Protein AF-A0A7K4NDI4-F1 (afdb_monomer_lite)

pLDDT: mean 96.0, std 3.85, range [74.81, 98.75]

Radius of gyration: 11.44 Å; chains: 1; bounding box: 26×26×28 Å

Organism: NCBI:txid2511932

Secondary structure (DSSP, 8-state):
-EEEEEEETTTTEEEEEEEETTTTEEEEES--S-HHHHHHHHHHTT-EEEEEE-SS--SS--

Structure (mmCIF, N/CA/C/O backbone):
data_AF-A0A7K4NDI4-F1
#
_entry.id   AF-A0A7K4NDI4-F1
#
loop_
_atom_site.group_PDB
_atom_site.id
_atom_site.type_symbol
_atom_site.label_atom_id
_atom_site.label_alt_id
_atom_site.label_comp_id
_atom_site.label_asym_id
_atom_site.label_entity_id
_atom_site.label_seq_id
_atom_site.pdbx_PDB_ins_code
_atom_site.Cartn_x
_atom_site.Cartn_y
_atom_site.Cartn_z
_atom_site.occupancy
_atom_site.B_iso_or_equiv
_atom_site.auth_seq_id
_atom_site.auth_comp_id
_atom_site.auth_asym_id
_atom_site.auth_atom_id
_atom_site.pdbx_PDB_model_num
ATOM 1 N N . MET A 1 1 ? -16.846 1.755 2.386 1.00 94.31 1 MET A N 1
ATOM 2 C CA . MET A 1 1 ? -15.681 1.163 1.702 1.00 94.31 1 MET A CA 1
ATOM 3 C C . MET A 1 1 ? -15.236 2.121 0.622 1.00 94.31 1 MET A C 1
ATOM 5 O O . MET A 1 1 ? -16.015 2.395 -0.287 1.00 94.31 1 MET A O 1
ATOM 9 N N . LYS A 1 2 ? -13.990 2.581 0.701 1.00 98.19 2 LYS A N 1
ATOM 10 C CA . LYS A 1 2 ? -13.390 3.488 -0.278 1.00 98.19 2 LYS A CA 1
ATOM 11 C C . LYS A 1 2 ? -12.162 2.836 -0.903 1.00 98.19 2 LYS A C 1
ATOM 13 O O . LYS A 1 2 ? -11.443 2.099 -0.235 1.00 98.19 2 LYS A O 1
ATOM 18 N N . VAL A 1 3 ? -11.955 3.068 -2.197 1.00 98.44 3 VAL A N 1
ATOM 19 C CA . VAL A 1 3 ? -10.834 2.496 -2.952 1.00 98.44 3 VAL A CA 1
ATOM 20 C C . VAL A 1 3 ? -10.025 3.625 -3.563 1.00 98.44 3 VAL A C 1
ATOM 22 O O . VAL A 1 3 ? -10.558 4.449 -4.306 1.00 98.44 3 VAL A O 1
ATOM 25 N N . TYR A 1 4 ? -8.734 3.627 -3.269 1.00 98.06 4 TYR A N 1
ATOM 26 C CA . TYR A 1 4 ? -7.745 4.490 -3.889 1.00 98.06 4 TYR A CA 1
ATOM 27 C C . TYR A 1 4 ? -6.956 3.635 -4.875 1.00 98.06 4 TYR A C 1
ATOM 29 O O . TYR A 1 4 ? -6.322 2.665 -4.469 1.00 98.06 4 TYR A O 1
ATOM 37 N N . GLN A 1 5 ? -7.021 3.966 -6.162 1.00 97.88 5 GLN A N 1
ATOM 38 C CA . GLN A 1 5 ? -6.221 3.330 -7.207 1.00 97.88 5 GLN A CA 1
ATOM 39 C C . GLN A 1 5 ? -5.099 4.289 -7.597 1.00 97.88 5 GLN A C 1
ATOM 41 O O . GLN A 1 5 ? -5.366 5.431 -7.975 1.00 97.88 5 GLN A O 1
ATOM 46 N N . ILE A 1 6 ? -3.855 3.825 -7.512 1.00 97.44 6 ILE A N 1
ATOM 47 C CA . ILE A 1 6 ? -2.670 4.635 -7.778 1.00 97.44 6 ILE A CA 1
ATOM 48 C C . ILE A 1 6 ? -1.913 4.015 -8.954 1.00 97.44 6 ILE A C 1
ATOM 50 O O . ILE A 1 6 ? -1.437 2.890 -8.814 1.00 97.44 6 ILE A O 1
ATOM 54 N N . PRO A 1 7 ? -1.800 4.695 -10.112 1.00 96.44 7 PRO A N 1
ATOM 55 C CA . PRO A 1 7 ? -0.911 4.248 -11.176 1.00 96.44 7 PRO A CA 1
ATOM 56 C C . PRO A 1 7 ? 0.539 4.371 -10.713 1.00 96.44 7 PRO A C 1
ATOM 58 O O . PRO A 1 7 ? 0.943 5.422 -10.198 1.00 96.44 7 PRO A O 1
ATOM 61 N N . VAL A 1 8 ? 1.310 3.311 -10.926 1.00 94.56 8 VAL A N 1
ATOM 62 C CA . VAL A 1 8 ? 2.680 3.191 -10.432 1.00 94.56 8 VAL A CA 1
ATOM 63 C C . VAL A 1 8 ? 3.618 2.656 -11.502 1.00 94.56 8 VAL A C 1
ATOM 65 O O . VAL A 1 8 ? 3.258 1.804 -12.320 1.00 94.56 8 VAL A O 1
ATOM 68 N N . GLY A 1 9 ? 4.843 3.176 -11.480 1.00 92.50 9 GLY A N 1
ATOM 69 C CA . GLY A 1 9 ? 5.911 2.727 -12.360 1.00 92.50 9 GLY A CA 1
ATOM 70 C C . GLY A 1 9 ? 5.618 2.912 -13.860 1.00 92.50 9 GLY A C 1
ATOM 71 O O . GLY A 1 9 ? 4.620 3.511 -14.270 1.00 92.50 9 GLY A O 1
ATOM 72 N N . PRO A 1 10 ? 6.518 2.419 -14.726 1.00 91.50 10 PRO A N 1
ATOM 73 C CA . PRO A 1 10 ? 6.404 2.598 -16.172 1.00 91.50 10 PRO A CA 1
ATOM 74 C C . PRO A 1 10 ? 5.541 1.529 -16.863 1.00 91.50 10 PRO A C 1
ATOM 76 O O . PRO A 1 10 ? 5.217 1.683 -18.038 1.00 91.50 10 PRO A O 1
ATOM 79 N N . MET A 1 11 ? 5.177 0.448 -16.165 1.00 91.88 11 MET A N 1
ATOM 80 C CA . MET A 1 11 ? 4.567 -0.753 -16.758 1.00 91.88 11 MET A CA 1
ATOM 81 C C . MET A 1 11 ? 3.036 -0.775 -16.694 1.00 91.88 11 MET A C 1
ATOM 83 O O . MET A 1 11 ? 2.422 -1.821 -16.856 1.00 91.88 11 MET A O 1
ATOM 87 N N . GLN A 1 12 ? 2.410 0.394 -16.517 1.00 90.94 12 GLN A N 1
ATOM 88 C CA . GLN A 1 12 ? 0.951 0.538 -16.412 1.00 90.94 12 GLN A CA 1
ATOM 89 C C . GLN A 1 12 ? 0.340 -0.279 -15.258 1.00 90.94 12 GLN A C 1
ATOM 91 O O . GLN A 1 12 ? -0.809 -0.717 -15.342 1.00 90.94 12 GLN A O 1
ATOM 96 N N . ASN A 1 13 ? 1.101 -0.453 -14.177 1.00 93.88 13 ASN A N 1
ATOM 97 C CA . ASN A 1 13 ? 0.650 -1.139 -12.976 1.00 93.88 13 ASN A CA 1
ATOM 98 C C . ASN A 1 13 ? -0.131 -0.203 -12.056 1.00 93.88 13 ASN A C 1
ATOM 100 O O . ASN A 1 13 ? -0.061 1.026 -12.162 1.00 93.88 13 ASN A O 1
ATOM 104 N N . PHE A 1 14 ? -0.871 -0.810 -11.132 1.00 96.94 14 PHE A N 1
ATOM 105 C CA . PHE A 1 14 ? -1.608 -0.100 -10.102 1.00 96.94 14 PHE A CA 1
ATOM 106 C C . PHE A 1 14 ? -1.361 -0.720 -8.736 1.00 96.94 14 PHE A C 1
ATOM 108 O O . PHE A 1 14 ? -1.520 -1.928 -8.572 1.00 96.94 14 PHE A O 1
ATOM 115 N N . SER A 1 15 ? -1.096 0.135 -7.756 1.00 97.62 15 SER A N 1
ATOM 116 C CA . SER A 1 15 ? -1.270 -0.201 -6.348 1.00 97.62 15 SER A CA 1
ATOM 117 C C . SER A 1 15 ? -2.631 0.290 -5.872 1.00 97.62 15 SER A C 1
ATOM 119 O O . SER A 1 15 ? -3.175 1.273 -6.391 1.00 97.62 15 SER A O 1
ATOM 121 N N . TYR A 1 16 ? -3.175 -0.370 -4.854 1.00 98.44 16 TYR A N 1
ATOM 122 C CA . TYR A 1 16 ? -4.466 -0.000 -4.287 1.00 98.44 16 TYR A CA 1
ATOM 123 C C . TYR A 1 16 ? -4.397 0.149 -2.780 1.00 98.44 16 TYR A C 1
ATOM 125 O O . TYR A 1 16 ? -3.689 -0.587 -2.096 1.00 98.44 16 TYR A O 1
ATOM 133 N N . ILE A 1 17 ? -5.210 1.063 -2.262 1.00 98.56 17 ILE A N 1
ATOM 134 C CA . ILE A 1 17 ? -5.550 1.128 -0.846 1.00 98.56 17 ILE A CA 1
ATOM 135 C C . ILE A 1 17 ? -7.060 0.944 -0.752 1.00 98.56 17 ILE A C 1
ATOM 137 O O . ILE A 1 17 ? -7.820 1.688 -1.375 1.00 98.56 17 ILE A O 1
ATOM 141 N N . VAL A 1 18 ? -7.497 -0.060 0.001 1.00 98.62 18 VAL A N 1
ATOM 142 C CA . VAL A 1 18 ? -8.917 -0.295 0.280 1.00 98.62 18 VAL A CA 1
ATOM 143 C C . VAL A 1 18 ? -9.164 0.013 1.744 1.00 98.62 18 VAL A C 1
ATOM 145 O O . VAL A 1 18 ? -8.578 -0.620 2.617 1.00 98.62 18 VAL A O 1
ATOM 148 N N . GLU A 1 19 ? -10.024 0.992 1.987 1.00 98.56 19 GLU A N 1
ATOM 149 C CA . GLU A 1 19 ? -10.358 1.524 3.303 1.00 98.56 19 GLU A CA 1
ATOM 150 C C . GLU A 1 19 ? -11.754 1.059 3.744 1.00 98.56 19 GLU A C 1
ATOM 152 O O . GLU A 1 19 ? -12.741 1.147 2.996 1.00 98.56 19 GLU A O 1
ATOM 157 N N . ASP A 1 20 ? -11.853 0.644 5.003 1.00 98.44 20 ASP A N 1
ATOM 158 C CA . ASP A 1 20 ? -13.100 0.651 5.758 1.00 98.44 20 ASP A CA 1
ATOM 159 C C . ASP A 1 20 ? -13.335 2.041 6.373 1.00 98.44 20 ASP A C 1
ATOM 161 O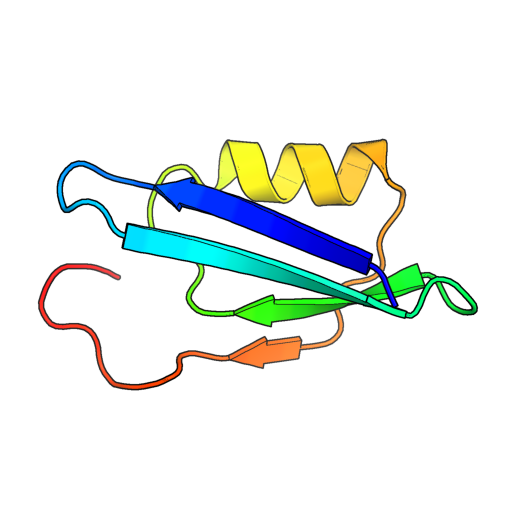 O . ASP A 1 20 ? -12.762 2.396 7.399 1.00 98.44 20 ASP A O 1
ATOM 165 N N . GLU A 1 21 ? -14.220 2.826 5.754 1.00 97.00 21 GLU A N 1
ATOM 166 C CA . GLU A 1 21 ? -14.533 4.209 6.154 1.00 97.00 21 GLU A CA 1
ATOM 167 C C . GLU A 1 21 ? -15.088 4.339 7.586 1.00 97.00 21 GLU A C 1
ATOM 169 O O . GLU A 1 21 ? -15.132 5.442 8.124 1.00 97.00 21 GLU A O 1
ATOM 174 N N . SER A 1 22 ? -15.549 3.245 8.207 1.00 97.88 22 SER A N 1
ATOM 175 C CA . SER A 1 22 ? -16.074 3.284 9.578 1.00 97.88 22 SER A CA 1
ATOM 176 C C . SER A 1 22 ? -14.979 3.241 10.647 1.00 97.88 22 SER A C 1
ATOM 178 O O . SER A 1 22 ? -15.162 3.772 11.743 1.00 97.88 22 SER A O 1
ATOM 180 N N . THR A 1 23 ? -13.839 2.628 10.327 1.00 98.19 23 THR A N 1
ATOM 181 C CA . THR A 1 23 ? -12.714 2.403 11.247 1.00 98.19 23 THR A CA 1
ATOM 182 C C . THR A 1 23 ? -11.428 3.094 10.794 1.00 98.19 23 THR A C 1
ATOM 184 O O . THR A 1 23 ? -10.478 3.187 11.573 1.00 98.19 23 THR A O 1
ATOM 187 N N . HIS A 1 24 ? -11.394 3.564 9.545 1.00 98.06 24 HIS A N 1
ATOM 188 C CA . HIS A 1 24 ? -10.204 3.985 8.806 1.00 98.06 24 HIS A CA 1
ATOM 189 C C . HIS A 1 24 ? -9.129 2.894 8.686 1.00 98.06 24 HIS A C 1
ATOM 191 O O . HIS A 1 24 ? -7.991 3.182 8.312 1.00 98.06 24 HIS A O 1
ATOM 197 N N . GLU A 1 25 ? -9.451 1.631 8.983 1.00 98.69 25 GLU A N 1
ATOM 198 C CA . GLU A 1 25 ? -8.542 0.521 8.715 1.00 98.69 25 GLU A CA 1
ATOM 199 C C . GLU A 1 25 ? -8.423 0.284 7.212 1.00 98.69 25 GLU A C 1
ATOM 201 O O . GLU A 1 25 ? -9.396 0.402 6.464 1.00 98.69 25 GLU A O 1
ATOM 206 N N . ALA A 1 26 ? -7.214 -0.048 6.761 1.00 98.62 26 ALA A N 1
ATOM 207 C CA . ALA A 1 26 ? -6.948 -0.226 5.343 1.00 98.62 26 ALA A CA 1
ATOM 208 C C . ALA A 1 26 ? -6.087 -1.453 5.038 1.00 98.62 26 ALA A C 1
ATOM 210 O O . ALA A 1 26 ? -5.249 -1.878 5.838 1.00 98.62 26 ALA A O 1
ATOM 211 N N . ILE A 1 27 ? -6.268 -1.995 3.838 1.00 98.75 27 ILE A N 1
ATOM 212 C CA . ILE A 1 27 ? -5.348 -2.945 3.212 1.00 98.75 27 ILE A CA 1
ATOM 213 C C . ILE A 1 27 ? -4.680 -2.283 2.011 1.00 98.75 27 ILE A C 1
ATOM 215 O O . ILE A 1 27 ? -5.343 -1.616 1.214 1.00 98.75 27 ILE A O 1
ATOM 219 N N . VAL A 1 28 ? -3.370 -2.479 1.887 1.00 98.50 28 VAL A N 1
ATOM 220 C CA . VAL A 1 28 ? -2.589 -2.077 0.716 1.00 98.50 28 VAL A CA 1
ATOM 221 C C . VAL A 1 28 ? -2.385 -3.299 -0.175 1.00 98.50 28 VAL A C 1
ATOM 223 O O . VAL A 1 28 ? -1.982 -4.358 0.306 1.00 98.50 28 VAL A O 1
ATOM 226 N N . ILE A 1 29 ? -2.687 -3.164 -1.461 1.00 98.50 29 ILE A N 1
ATOM 227 C CA . ILE A 1 29 ? -2.638 -4.248 -2.445 1.00 98.50 29 ILE A CA 1
ATOM 228 C C . ILE A 1 29 ? -1.617 -3.887 -3.518 1.00 98.50 29 ILE A C 1
ATOM 230 O O . ILE A 1 29 ? -1.682 -2.786 -4.070 1.00 98.50 29 ILE A O 1
ATOM 234 N N . ASP A 1 30 ? -0.708 -4.821 -3.800 1.00 97.25 30 ASP A N 1
ATOM 235 C CA . ASP A 1 30 ? 0.371 -4.698 -4.786 1.00 97.25 30 ASP A CA 1
ATOM 236 C C . ASP A 1 30 ? 1.150 -3.367 -4.677 1.00 97.25 30 ASP A C 1
ATOM 238 O O . ASP A 1 30 ? 1.279 -2.646 -5.674 1.00 97.25 30 ASP A O 1
ATOM 242 N N . PRO A 1 31 ? 1.635 -2.970 -3.477 1.00 96.25 31 PRO A N 1
ATOM 243 C CA . PRO A 1 31 ? 2.462 -1.774 -3.347 1.00 96.25 31 PRO A CA 1
ATOM 244 C C . PRO A 1 31 ? 3.745 -1.944 -4.157 1.00 96.25 31 PRO A C 1
ATOM 246 O O . PRO A 1 31 ? 4.496 -2.893 -3.947 1.00 96.25 31 PRO A O 1
ATOM 249 N N . SER A 1 32 ? 3.993 -1.024 -5.079 1.00 93.69 32 SER A N 1
ATOM 250 C CA . SER A 1 32 ? 5.115 -1.123 -6.005 1.00 93.69 32 SER A CA 1
ATOM 251 C C . SER A 1 32 ? 5.425 0.234 -6.596 1.00 93.69 32 SER A C 1
ATOM 253 O O . SER A 1 32 ? 4.498 0.965 -6.925 1.00 93.69 32 SER A O 1
ATOM 255 N N . TRP A 1 33 ? 6.713 0.565 -6.743 1.00 93.31 33 TRP A N 1
ATOM 256 C CA . TRP A 1 33 ? 7.185 1.904 -7.139 1.00 93.31 33 TRP A CA 1
ATOM 257 C C . TRP A 1 33 ? 6.494 3.054 -6.368 1.00 93.31 33 TRP A C 1
ATOM 259 O O . TRP A 1 33 ? 5.626 2.833 -5.535 1.00 93.31 33 TRP A O 1
ATOM 269 N N . ASP A 1 34 ? 6.917 4.302 -6.591 1.00 93.56 34 ASP A N 1
ATOM 270 C CA . ASP A 1 34 ? 6.227 5.523 -6.126 1.00 93.56 34 ASP A CA 1
ATOM 271 C C . ASP A 1 34 ? 5.600 5.458 -4.708 1.00 93.56 34 ASP A C 1
ATOM 273 O O . ASP A 1 34 ? 4.500 5.979 -4.482 1.00 93.56 34 ASP A O 1
ATOM 277 N N . LEU A 1 35 ? 6.264 4.792 -3.751 1.00 94.25 35 LEU A N 1
ATOM 278 C CA . LEU A 1 35 ? 5.684 4.471 -2.442 1.00 94.25 35 LEU A CA 1
ATOM 279 C C . LEU A 1 35 ? 5.346 5.743 -1.666 1.00 94.25 35 LEU A C 1
ATOM 281 O O . LEU A 1 35 ? 4.423 5.741 -0.853 1.00 94.25 35 LEU A O 1
ATOM 285 N N . GLU A 1 36 ? 6.039 6.839 -1.972 1.00 96.56 36 GLU A N 1
ATOM 286 C CA . GLU A 1 36 ? 5.750 8.166 -1.453 1.00 96.56 36 GLU A CA 1
ATOM 287 C C . GLU A 1 36 ? 4.280 8.549 -1.685 1.00 96.56 36 GLU A C 1
ATOM 289 O O . GLU A 1 36 ? 3.610 8.939 -0.731 1.00 96.56 36 GLU A O 1
ATOM 294 N N . LYS A 1 37 ? 3.724 8.316 -2.887 1.00 95.69 37 LYS A N 1
ATOM 295 C CA . LYS A 1 37 ? 2.313 8.619 -3.203 1.00 95.69 37 LYS A CA 1
ATOM 296 C C . LYS A 1 37 ? 1.349 7.829 -2.320 1.00 95.69 37 LYS A C 1
ATOM 298 O O . LYS A 1 37 ? 0.338 8.361 -1.865 1.00 95.69 37 LYS A O 1
ATOM 303 N N . LEU A 1 38 ? 1.648 6.550 -2.072 1.00 96.25 38 LEU A N 1
ATOM 304 C CA . LEU A 1 38 ? 0.839 5.720 -1.178 1.00 96.25 38 LEU A CA 1
ATOM 305 C C . LEU A 1 38 ? 0.908 6.261 0.252 1.00 96.25 38 LEU A C 1
ATOM 307 O O . LEU A 1 38 ? -0.125 6.404 0.906 1.00 96.25 38 LEU A O 1
ATOM 311 N N . THR A 1 39 ? 2.112 6.578 0.736 1.00 96.81 39 THR A N 1
ATOM 312 C CA . THR A 1 39 ? 2.304 7.093 2.098 1.00 96.81 39 THR A CA 1
ATOM 313 C C . THR A 1 39 ? 1.686 8.474 2.306 1.00 96.81 39 THR A C 1
ATOM 315 O O . THR A 1 39 ? 1.163 8.736 3.391 1.00 96.81 39 THR A O 1
ATOM 318 N N . GLU A 1 40 ? 1.667 9.326 1.279 1.00 98.25 40 GLU A N 1
ATOM 319 C CA . GLU A 1 40 ? 0.967 10.613 1.287 1.00 98.25 40 GLU A CA 1
ATOM 320 C C . GLU A 1 40 ? -0.539 10.401 1.444 1.00 98.25 40 GLU A C 1
ATOM 322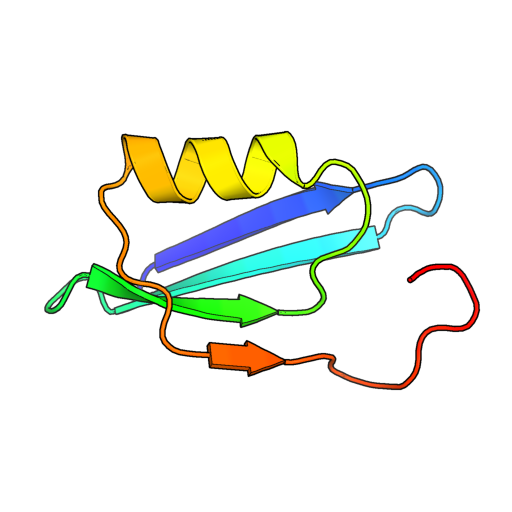 O O . GLU A 1 40 ? -1.123 10.939 2.380 1.00 98.25 40 GLU A O 1
ATOM 327 N N . ILE A 1 41 ? -1.155 9.532 0.633 1.00 97.94 41 ILE A N 1
ATOM 328 C CA . ILE A 1 41 ? -2.588 9.212 0.752 1.00 97.94 41 ILE A CA 1
ATOM 329 C C . ILE A 1 41 ? -2.912 8.655 2.142 1.00 97.94 41 ILE A C 1
ATOM 331 O O . ILE A 1 41 ? -3.871 9.096 2.771 1.00 97.94 41 ILE A O 1
ATOM 335 N N . ILE A 1 42 ? -2.113 7.710 2.646 1.00 98.06 42 ILE A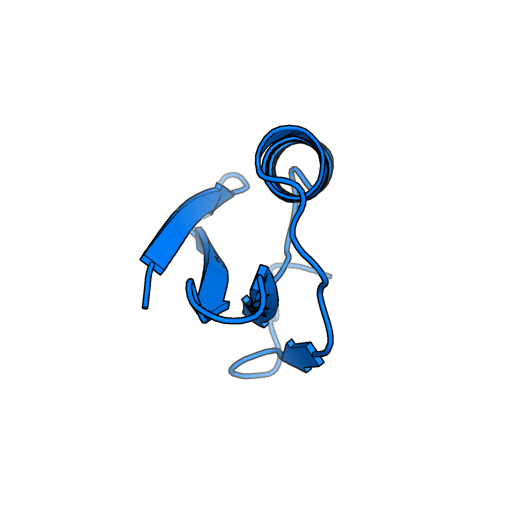 N 1
ATOM 336 C CA . ILE A 1 42 ? -2.307 7.131 3.984 1.00 98.06 42 ILE A CA 1
ATOM 337 C C . ILE A 1 42 ? -2.274 8.225 5.057 1.00 98.06 42 ILE A C 1
ATOM 339 O O . ILE A 1 42 ? -3.123 8.235 5.947 1.00 98.06 42 ILE A O 1
ATOM 343 N N . THR A 1 43 ? -1.327 9.158 4.955 1.00 98.25 43 THR A N 1
ATOM 344 C CA . THR A 1 43 ? -1.147 10.236 5.934 1.00 98.25 43 THR A CA 1
ATOM 345 C C . THR A 1 43 ? -2.258 11.280 5.842 1.00 98.25 43 THR A C 1
ATOM 347 O O . THR A 1 43 ? -2.886 11.601 6.847 1.00 98.25 43 THR A O 1
ATOM 350 N N . GLU A 1 44 ? -2.539 11.794 4.644 1.00 98.12 44 GLU A N 1
ATOM 351 C CA . GLU A 1 44 ? -3.539 12.842 4.409 1.00 98.12 44 GLU A CA 1
ATOM 352 C C . GLU A 1 44 ? -4.959 12.386 4.740 1.00 98.12 44 GLU A C 1
ATOM 354 O O . GLU A 1 44 ? -5.780 13.182 5.196 1.00 98.12 44 GLU A O 1
ATOM 359 N N . GLN A 1 45 ? -5.256 11.107 4.506 1.00 97.69 45 GLN A N 1
ATOM 360 C CA . GLN A 1 45 ? -6.565 10.518 4.775 1.00 97.69 45 GLN A CA 1
ATOM 361 C C . GLN A 1 45 ? -6.647 9.889 6.177 1.00 97.69 45 GLN A C 1
ATOM 363 O O . GLN A 1 45 ? -7.692 9.357 6.536 1.00 97.69 45 GLN A O 1
ATOM 368 N N . ASN A 1 46 ? -5.575 9.973 6.980 1.00 97.81 46 ASN A N 1
ATOM 369 C CA . ASN A 1 46 ? -5.481 9.410 8.330 1.00 97.81 46 ASN A CA 1
ATOM 370 C C . ASN A 1 46 ? -5.874 7.919 8.389 1.00 97.81 46 ASN A C 1
ATOM 372 O O . ASN A 1 46 ? -6.611 7.480 9.275 1.00 97.81 46 ASN A O 1
ATOM 376 N N . LEU A 1 47 ? -5.389 7.145 7.415 1.00 98.44 47 LEU A N 1
ATOM 377 C CA . LEU A 1 47 ? -5.665 5.715 7.315 1.00 98.44 47 LEU A CA 1
ATOM 378 C C . LEU A 1 47 ? -4.803 4.923 8.300 1.00 98.44 47 LEU A C 1
ATOM 380 O O . LEU A 1 47 ? -3.700 5.321 8.673 1.00 98.44 47 LEU A O 1
ATOM 384 N N . ASN A 1 48 ? -5.286 3.740 8.662 1.00 98.25 48 ASN A N 1
ATOM 385 C CA . ASN A 1 48 ? -4.641 2.794 9.565 1.00 98.25 48 ASN A CA 1
ATOM 386 C C . ASN A 1 48 ? -4.387 1.467 8.828 1.00 98.25 48 ASN A C 1
ATOM 388 O O . ASN A 1 48 ? -5.176 0.526 8.966 1.00 98.25 48 ASN A O 1
ATOM 392 N N . PRO A 1 49 ? -3.319 1.368 8.012 1.00 97.88 49 PRO A N 1
ATOM 393 C CA . PRO A 1 49 ? -3.016 0.147 7.278 1.00 97.88 49 PRO A CA 1
ATOM 394 C C . PRO A 1 49 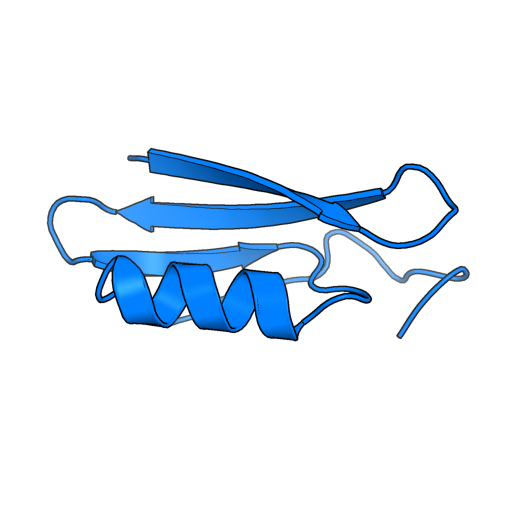? -2.785 -1.028 8.235 1.00 97.88 49 PRO A C 1
ATOM 396 O O . PRO A 1 49 ? -1.938 -0.964 9.127 1.00 97.88 49 PRO A O 1
ATOM 399 N N . LYS A 1 50 ? -3.536 -2.114 8.049 1.00 98.44 50 LYS A N 1
ATOM 400 C CA . LYS A 1 50 ? -3.427 -3.357 8.832 1.00 98.44 50 LYS A CA 1
ATOM 401 C C . LYS A 1 50 ? -2.774 -4.489 8.062 1.00 98.44 50 LYS A C 1
ATOM 403 O O . LYS A 1 50 ? -2.171 -5.374 8.666 1.00 98.44 50 LYS A O 1
ATOM 408 N N . TYR A 1 51 ? -2.897 -4.452 6.741 1.00 98.31 51 TYR A N 1
ATOM 409 C CA . TYR A 1 51 ? -2.474 -5.533 5.870 1.00 98.31 51 TYR A CA 1
ATOM 410 C C . TYR A 1 51 ? -1.788 -4.983 4.628 1.00 98.31 51 TYR A C 1
ATOM 412 O O . TYR A 1 51 ? -2.163 -3.933 4.103 1.00 98.31 51 TYR A O 1
ATOM 420 N N . ILE A 1 52 ? -0.808 -5.742 4.154 1.00 97.94 52 ILE A N 1
ATOM 421 C CA . ILE A 1 52 ? -0.206 -5.590 2.837 1.00 97.94 52 ILE A CA 1
ATOM 422 C C . ILE A 1 52 ? -0.315 -6.948 2.159 1.00 97.94 52 ILE A C 1
ATOM 424 O O . ILE A 1 52 ? 0.008 -7.968 2.773 1.00 97.94 52 ILE A O 1
ATOM 428 N N . VAL A 1 53 ? -0.793 -6.971 0.921 1.00 98.12 53 VAL A N 1
ATOM 429 C CA . VAL A 1 53 ? -0.929 -8.203 0.149 1.00 98.12 53 VAL A CA 1
ATOM 430 C C . VAL A 1 53 ? -0.441 -7.985 -1.270 1.00 98.12 53 VAL A C 1
ATOM 432 O O . VAL A 1 53 ? -0.776 -6.983 -1.896 1.00 98.12 53 VAL A O 1
ATOM 435 N N . ASN A 1 54 ? 0.304 -8.961 -1.779 1.00 97.56 54 ASN A N 1
ATOM 436 C CA . ASN A 1 54 ? 0.535 -9.075 -3.208 1.00 97.56 54 ASN A CA 1
ATOM 437 C C . AS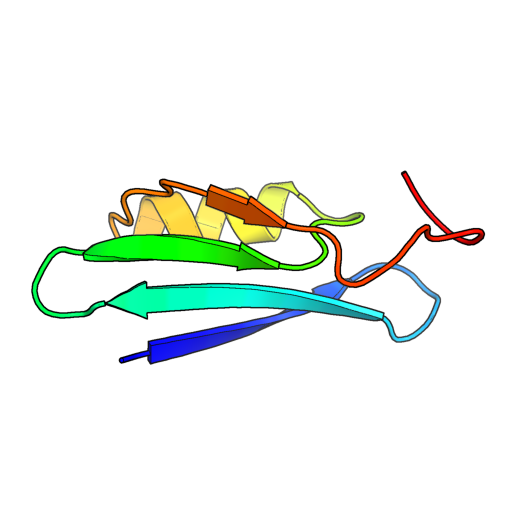N A 1 54 ? -0.444 -10.095 -3.777 1.00 97.56 54 ASN A C 1
ATOM 439 O O . ASN A 1 54 ? -0.651 -11.164 -3.194 1.00 97.56 54 ASN A O 1
ATOM 443 N N . THR A 1 55 ? -1.051 -9.771 -4.909 1.00 97.06 55 THR A N 1
ATOM 444 C CA . THR A 1 55 ? -1.982 -10.664 -5.604 1.0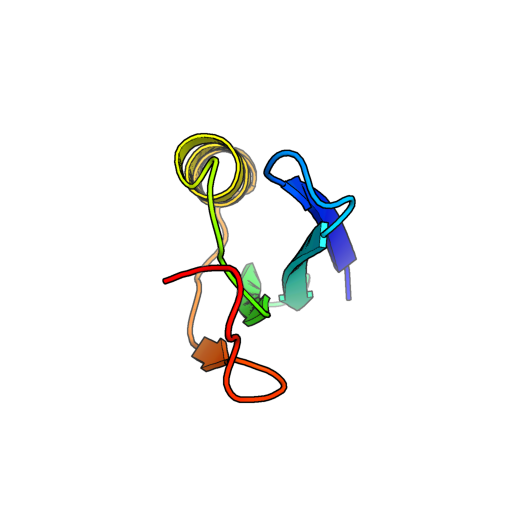0 97.06 55 THR A CA 1
ATOM 445 C C . THR A 1 55 ? -1.277 -11.918 -6.120 1.00 97.06 55 THR A C 1
ATOM 447 O O . THR A 1 55 ? -1.877 -12.992 -6.156 1.00 97.06 55 THR A O 1
ATOM 450 N N . HIS A 1 56 ? -0.001 -11.792 -6.486 1.00 95.50 56 HIS A N 1
ATOM 451 C CA . HIS A 1 56 ? 0.872 -12.863 -6.954 1.00 95.50 56 HIS A CA 1
ATOM 452 C C . HIS A 1 56 ? 2.351 -12.484 -6.757 1.00 95.50 56 HIS A C 1
ATOM 454 O O . HIS A 1 56 ? 2.669 -11.445 -6.179 1.00 95.50 56 HIS A O 1
ATOM 460 N N . TRP A 1 57 ? 3.267 -13.353 -7.191 1.00 94.44 57 TRP A N 1
ATOM 461 C CA . TRP A 1 57 ? 4.671 -12.973 -7.333 1.00 94.44 57 TRP A CA 1
ATOM 462 C C . TRP A 1 57 ? 4.837 -12.114 -8.587 1.00 94.44 57 TRP A C 1
ATOM 464 O O . TRP A 1 57 ? 4.413 -12.537 -9.661 1.00 94.44 57 TRP A O 1
ATOM 474 N N . HIS A 1 58 ? 5.465 -10.953 -8.433 1.00 92.44 58 HIS A N 1
ATOM 475 C CA . HIS A 1 58 ? 5.702 -9.991 -9.505 1.00 92.44 58 HIS A CA 1
ATOM 476 C C . HIS A 1 58 ? 7.132 -10.143 -10.030 1.00 92.44 58 HIS A C 1
ATOM 478 O O . HIS A 1 58 ? 8.084 -10.163 -9.247 1.00 92.44 58 HIS A O 1
ATOM 484 N N . ASP A 1 59 ? 7.285 -10.298 -11.346 1.00 91.69 59 ASP A N 1
ATOM 485 C CA . ASP A 1 59 ? 8.584 -10.419 -12.024 1.00 91.69 59 ASP A CA 1
ATOM 486 C C . ASP A 1 59 ? 9.153 -9.071 -12.482 1.00 91.69 59 ASP A C 1
ATOM 488 O O . ASP A 1 59 ? 10.325 -8.968 -12.849 1.00 91.69 59 ASP A O 1
ATOM 492 N N . ASP A 1 60 ? 8.323 -8.036 -12.437 1.00 88.00 60 ASP A N 1
ATOM 493 C CA . ASP A 1 60 ? 8.566 -6.698 -12.948 1.00 88.00 60 ASP A CA 1
ATOM 494 C C . ASP A 1 60 ? 8.878 -5.667 -11.849 1.00 88.00 60 ASP A C 1
ATOM 496 O O . ASP A 1 60 ? 9.405 -4.596 -12.161 1.00 88.00 60 ASP A O 1
ATOM 500 N N . HIS A 1 61 ? 8.622 -5.987 -10.573 1.00 86.25 61 HIS A N 1
ATOM 501 C CA . HIS A 1 61 ? 8.947 -5.131 -9.426 1.00 86.25 61 HIS A CA 1
ATOM 502 C C . HIS A 1 61 ? 9.242 -5.854 -8.112 1.00 86.25 61 HIS A C 1
ATOM 504 O O . HIS A 1 61 ? 9.191 -7.077 -8.005 1.00 86.25 61 HIS A O 1
ATOM 510 N N . THR A 1 62 ? 9.608 -5.054 -7.105 1.00 74.81 62 THR A N 1
ATOM 511 C CA . THR A 1 62 ? 9.883 -5.449 -5.719 1.00 74.81 62 THR A CA 1
ATOM 512 C C . THR A 1 62 ? 9.118 -4.553 -4.761 1.00 74.81 62 THR A C 1
ATOM 514 O O . THR A 1 62 ? 9.055 -3.333 -5.042 1.00 74.81 62 THR A O 1
#

InterPro domains:
  IPR001279 Metallo-beta-lactamase [PF00753] (9-62)
  IPR036866 Ribonuclease Z/Hydroxyacylglutathione hydrolase-like [G3DSA:3.60.15.10] (1-62)
  IPR036866 Ribonuclease Z/Hydroxyacylglutathione hydrolase-like [SSF56281] (1-62)
  IPR051453 Metallo-Beta-Lactamase Glyoxalase II [PTHR46233] (1-62)

Sequence (62 aa):
MKVYQIPVGPMQNFSYIVEDESTHEAIVIDPSWDLEKLTEIITEQNLNPKYIVNTHWHDDHT

Foldseek 3Di:
DDKDWDQADDPRDTWMWDADPVVLEIEIEPDFHPVVVVVCCCVVVVHHYDYYDYPDDDPPTD